Protein AF-A0A654LY75-F1 (afdb_monomer)

Radius of gyration: 13.16 Å; Cα contacts (8 Å, |Δi|>4): 45; chains: 1; bounding box: 31×29×32 Å

Organism: NCBI:txid1353260

Sequence (88 aa):
MKSPVTRQKYQKRLEKFFDYLEIDGKTIEEKSIAFVNYTKEYDVRWTFNVILKFMQSLLERFNRKEITGSTIRNYLKSIKVILLKKTA

Nearest PDB structures (foldseek):
  7te2-assembly1_A  TM=4.755E-01  e=6.206E+00  Rhodobacter capsulatus Y262

Foldseek 3Di:
DPDPVLVVLLLVLLVVLLVLVVADDPGSVNSLVSLLVCPVVDDPVVVVVSVVVVLVVVVVCVVVVVDDPVSSVSSVVSVVVSVVVSPD

Mean predicted aligned error: 4.68 Å

Solvent-accessible surface area (backbone atoms only — not comparable to full-atom values): 5094 Å² total; per-residue (Å²): 134,96,48,74,68,60,52,52,59,39,48,58,46,48,46,56,50,38,61,75,66,67,52,66,59,95,47,69,68,48,27,49,50,48,51,55,48,48,53,68,76,37,55,71,64,56,50,49,48,58,52,51,54,54,50,49,56,49,48,55,38,34,76,70,65,77,45,54,74,68,54,55,52,52,42,53,57,42,54,49,53,59,64,61,58,73,78,115

InterPro domains:
  IPR044068 Core-binding (CB) domain [PS51900] (1-87)

pLDDT: mean 88.29, std 12.02, range [36.5, 98.19]

Secondary structure (DSSP, 8-state):
---HHHHHHHHHHHHHHHHHTT---SSHHHHHHHHHHHHHHS-HHHHHHHHHHHHHHHHHHHHTTSS-HHHHHHHHHHHHHHHHGGG-

Structure (mmCIF, N/CA/C/O backbone):
data_AF-A0A654LY75-F1
#
_entry.id   AF-A0A654LY75-F1
#
loop_
_atom_site.group_PDB
_atom_site.id
_atom_site.type_symbol
_atom_site.label_atom_id
_atom_site.label_alt_id
_atom_site.label_comp_id
_atom_site.label_asym_id
_atom_site.label_entity_id
_atom_site.label_seq_id
_atom_site.pdbx_PDB_ins_code
_atom_site.Cartn_x
_atom_site.Cartn_y
_atom_site.Cartn_z
_atom_site.occupancy
_atom_site.B_iso_or_equiv
_atom_site.auth_seq_id
_atom_site.auth_comp_id
_atom_site.auth_asym_id
_atom_site.auth_atom_id
_atom_site.pdbx_PDB_model_num
ATOM 1 N N . MET A 1 1 ? -3.372 18.738 -2.799 1.00 52.16 1 MET A N 1
ATOM 2 C CA . MET A 1 1 ? -2.920 18.065 -4.045 1.00 52.16 1 MET A CA 1
ATOM 3 C C . MET A 1 1 ? -3.573 18.779 -5.221 1.00 52.16 1 MET A C 1
ATOM 5 O O . MET A 1 1 ? -4.787 18.880 -5.206 1.00 52.16 1 MET A O 1
ATOM 9 N N . LYS A 1 2 ? -2.807 19.334 -6.173 1.00 56.78 2 LYS A N 1
ATOM 10 C CA . LYS A 1 2 ? -3.295 20.379 -7.103 1.00 56.78 2 LYS A CA 1
ATOM 11 C C . LYS A 1 2 ? -3.795 19.907 -8.492 1.00 56.78 2 LYS A C 1
ATOM 13 O O . LYS A 1 2 ? -4.152 20.753 -9.293 1.00 56.78 2 LYS A O 1
ATOM 18 N N . SER A 1 3 ? -3.861 18.605 -8.806 1.00 73.19 3 SER A N 1
ATOM 19 C CA . SER A 1 3 ? -4.434 18.130 -10.088 1.00 73.19 3 SER A CA 1
ATOM 20 C C . SER A 1 3 ? -5.259 16.841 -9.919 1.00 73.19 3 SER A C 1
ATOM 22 O O . SER A 1 3 ? -4.790 15.929 -9.223 1.00 73.19 3 SER A O 1
ATOM 24 N N . PRO A 1 4 ? -6.440 16.723 -10.565 1.00 71.06 4 PRO A N 1
ATOM 25 C CA . PRO A 1 4 ? -7.276 15.515 -10.562 1.00 71.06 4 PRO A CA 1
ATOM 26 C C . PRO A 1 4 ? -6.516 14.245 -10.965 1.00 71.06 4 PRO A C 1
ATOM 28 O O . PRO A 1 4 ? -6.682 13.190 -10.353 1.00 71.06 4 PRO A O 1
ATOM 31 N N . VAL A 1 5 ? -5.594 14.362 -11.923 1.00 71.81 5 VAL A N 1
ATOM 32 C CA . VAL A 1 5 ? -4.772 13.247 -12.420 1.00 71.81 5 VAL A CA 1
ATOM 33 C C . VAL A 1 5 ? -3.842 12.709 -11.329 1.00 71.81 5 VAL A C 1
ATOM 35 O O . VAL A 1 5 ? -3.637 11.500 -11.200 1.00 71.81 5 VAL A O 1
ATOM 38 N N . THR A 1 6 ? -3.295 13.593 -10.493 1.00 73.56 6 THR A N 1
ATOM 39 C CA . THR A 1 6 ? -2.437 13.205 -9.364 1.00 73.56 6 THR A CA 1
ATOM 40 C C . THR A 1 6 ? -3.235 12.480 -8.283 1.00 73.56 6 THR A C 1
ATOM 42 O O . THR A 1 6 ? -2.726 11.518 -7.705 1.00 73.56 6 THR A O 1
ATOM 45 N N . ARG A 1 7 ? -4.489 12.892 -8.046 1.00 77.06 7 ARG A N 1
ATOM 46 C CA . ARG A 1 7 ? -5.405 12.228 -7.105 1.00 77.06 7 ARG A CA 1
ATOM 47 C C . ARG A 1 7 ? -5.782 10.824 -7.585 1.00 77.06 7 ARG A C 1
ATOM 49 O O . ARG A 1 7 ? -5.640 9.882 -6.816 1.00 77.06 7 ARG A O 1
ATOM 56 N N . GLN A 1 8 ? -6.138 10.662 -8.858 1.00 83.12 8 GLN A N 1
ATOM 57 C CA . GLN A 1 8 ? -6.456 9.344 -9.427 1.00 83.12 8 GLN A CA 1
ATOM 5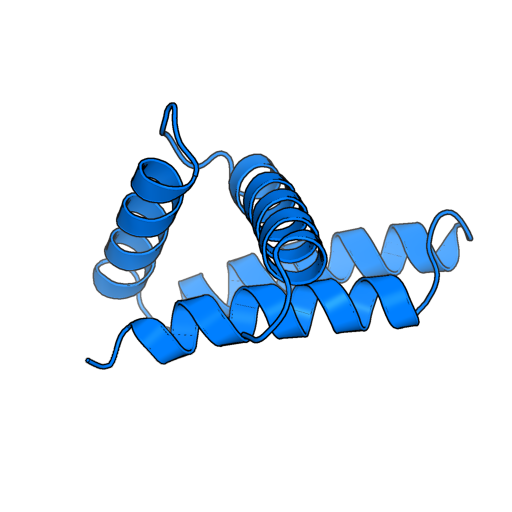8 C C . GLN A 1 8 ? -5.255 8.388 -9.386 1.00 83.12 8 GLN A C 1
ATOM 60 O O . GLN A 1 8 ? -5.378 7.235 -8.982 1.00 83.12 8 GLN A O 1
ATOM 65 N N . LYS A 1 9 ? -4.056 8.865 -9.754 1.00 85.50 9 LYS A N 1
ATOM 66 C CA . LYS A 1 9 ? -2.823 8.059 -9.669 1.00 85.50 9 LYS A CA 1
ATOM 67 C C . LYS A 1 9 ? -2.505 7.635 -8.235 1.00 85.50 9 LYS A C 1
ATOM 69 O O . LYS A 1 9 ? -1.915 6.580 -8.030 1.00 85.50 9 LYS A O 1
ATOM 74 N N . TYR A 1 10 ? -2.831 8.478 -7.260 1.00 85.81 10 TYR A N 1
ATOM 75 C CA . TYR A 1 10 ? -2.672 8.171 -5.845 1.00 85.81 10 TYR A CA 1
ATOM 76 C C . TYR A 1 10 ? -3.672 7.102 -5.390 1.00 85.81 10 TYR A C 1
ATOM 78 O O . TYR A 1 10 ? -3.246 6.109 -4.807 1.00 85.81 10 TYR A O 1
ATOM 86 N N . GLN A 1 11 ? -4.953 7.257 -5.741 1.00 88.56 11 GLN A N 1
ATOM 87 C CA . GLN A 1 11 ? -6.005 6.283 -5.436 1.00 88.56 11 GLN A CA 1
ATOM 88 C C . GLN A 1 11 ? -5.668 4.897 -5.998 1.00 88.56 11 GLN A C 1
ATOM 90 O O . GLN A 1 11 ? -5.544 3.956 -5.228 1.00 88.56 11 GLN A O 1
ATOM 95 N N . LYS A 1 12 ? -5.324 4.789 -7.287 1.00 91.88 12 LYS A N 1
ATOM 96 C CA . LYS A 1 12 ? -4.943 3.499 -7.900 1.00 91.88 12 LYS A CA 1
ATOM 97 C C . LYS A 1 12 ? -3.766 2.798 -7.215 1.00 91.88 12 LYS A C 1
ATOM 99 O O . LYS A 1 12 ? -3.654 1.576 -7.247 1.00 91.88 12 LYS A O 1
ATOM 104 N N . ARG A 1 13 ? -2.826 3.562 -6.648 1.00 93.44 13 ARG A N 1
ATOM 105 C CA . ARG A 1 13 ? -1.685 2.987 -5.918 1.00 93.44 13 ARG A CA 1
ATOM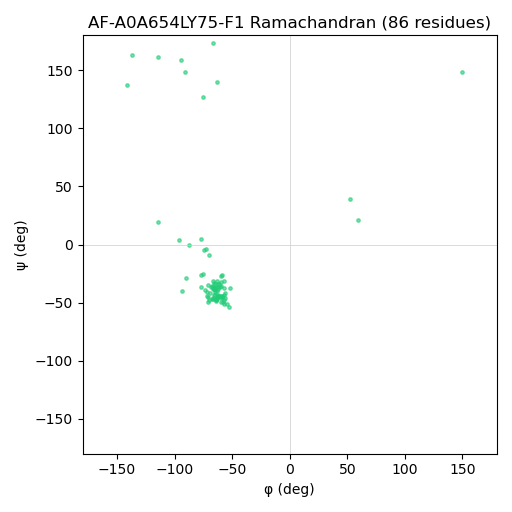 106 C C . ARG A 1 13 ? -2.081 2.500 -4.532 1.00 93.44 13 ARG A C 1
ATOM 108 O O . ARG A 1 13 ? -1.543 1.494 -4.087 1.00 93.44 13 ARG A O 1
ATOM 115 N N . LEU A 1 14 ? -2.981 3.215 -3.866 1.00 92.62 14 LEU A N 1
ATOM 116 C CA . LEU A 1 14 ? -3.542 2.779 -2.595 1.00 92.62 14 LEU A CA 1
ATOM 117 C C . LEU A 1 14 ? -4.449 1.560 -2.769 1.00 92.62 14 LEU A C 1
ATOM 119 O O . LEU A 1 14 ? -4.307 0.629 -1.996 1.00 92.62 14 LEU A O 1
ATOM 123 N N . GLU A 1 15 ? -5.286 1.517 -3.807 1.00 92.94 15 GLU A N 1
ATOM 124 C CA . GLU A 1 15 ? -6.095 0.335 -4.147 1.00 92.94 15 GLU A CA 1
ATOM 125 C C . GLU A 1 15 ? -5.218 -0.908 -4.255 1.00 92.94 15 GLU A C 1
ATOM 127 O O . GLU A 1 15 ? -5.406 -1.849 -3.500 1.00 92.94 15 GLU A O 1
ATOM 132 N N . LYS A 1 16 ? -4.157 -0.860 -5.070 1.00 94.38 16 LYS A N 1
ATOM 133 C CA . LYS A 1 16 ? -3.217 -1.984 -5.200 1.00 94.38 16 LYS A CA 1
ATOM 134 C C . LYS A 1 16 ? -2.525 -2.375 -3.896 1.00 94.38 16 LYS A C 1
ATOM 136 O O . LYS A 1 16 ? -2.161 -3.533 -3.729 1.00 94.38 16 LYS A O 1
ATOM 141 N N . PHE A 1 17 ? -2.280 -1.412 -3.014 1.00 95.44 17 PHE A N 1
ATOM 142 C CA . PHE A 1 17 ? -1.720 -1.696 -1.698 1.00 95.44 17 PHE A CA 1
ATOM 143 C C . PHE A 1 17 ? -2.748 -2.399 -0.806 1.00 95.44 17 PHE A C 1
ATOM 145 O O . PHE A 1 17 ? -2.417 -3.401 -0.187 1.00 95.44 17 PHE A O 1
ATOM 152 N N . PHE A 1 18 ? -3.991 -1.922 -0.775 1.00 94.81 18 PHE A N 1
ATOM 153 C CA . PHE A 1 18 ? -5.062 -2.545 -0.000 1.00 94.81 18 PHE A CA 1
ATOM 154 C C . PHE A 1 18 ? -5.453 -3.919 -0.536 1.00 94.81 18 PHE A C 1
ATOM 156 O O . PHE A 1 18 ? -5.705 -4.812 0.261 1.00 94.81 18 PHE A O 1
ATOM 163 N N . ASP A 1 19 ? -5.430 -4.109 -1.854 1.00 93.62 19 ASP A N 1
ATOM 164 C CA . ASP A 1 19 ? -5.661 -5.407 -2.487 1.00 93.62 19 ASP A CA 1
ATOM 165 C C . ASP A 1 19 ? -4.560 -6.407 -2.113 1.00 93.62 19 ASP A C 1
ATOM 167 O O . ASP A 1 19 ? -4.855 -7.558 -1.825 1.00 93.62 19 ASP A O 1
ATOM 171 N N . TYR A 1 20 ? -3.296 -5.968 -2.045 1.00 94.88 20 TYR A N 1
ATOM 172 C CA . TYR A 1 20 ? -2.195 -6.812 -1.561 1.00 94.88 20 TYR A CA 1
ATOM 173 C C . TYR A 1 20 ? -2.363 -7.225 -0.092 1.00 94.88 20 TYR A C 1
ATOM 175 O O . TYR A 1 20 ? -1.899 -8.287 0.308 1.00 94.88 20 TYR A O 1
ATOM 183 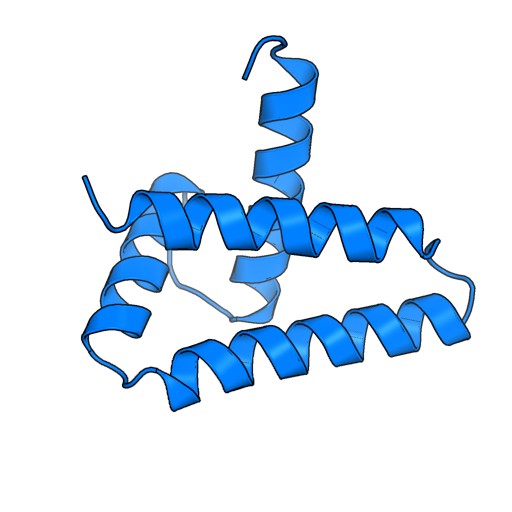N N . LEU A 1 21 ? -2.988 -6.367 0.713 1.00 93.25 21 LEU A N 1
ATOM 184 C CA . LEU A 1 21 ? -3.281 -6.635 2.118 1.00 93.25 21 LEU A CA 1
ATOM 185 C C . LEU A 1 21 ? -4.615 -7.352 2.334 1.00 93.25 21 LEU A C 1
ATOM 187 O O . LEU A 1 21 ? -4.959 -7.594 3.486 1.00 93.25 21 LEU A O 1
ATOM 191 N N . GLU A 1 22 ? -5.351 -7.643 1.257 1.00 93.94 22 GLU A N 1
ATOM 192 C CA . GLU A 1 22 ? -6.675 -8.269 1.301 1.00 93.94 22 GLU A CA 1
ATOM 193 C C . GLU A 1 22 ? -7.641 -7.527 2.240 1.00 93.94 22 GLU A C 1
ATOM 195 O O . GLU A 1 22 ? -8.422 -8.126 2.970 1.00 93.94 22 GLU A O 1
ATOM 200 N N . ILE A 1 23 ? -7.574 -6.191 2.242 1.00 92.31 23 ILE A N 1
ATOM 201 C CA . ILE A 1 23 ? -8.432 -5.372 3.102 1.00 92.31 23 ILE A CA 1
ATOM 202 C C . ILE A 1 23 ? -9.851 -5.336 2.548 1.00 92.31 23 ILE A C 1
ATOM 204 O O . ILE A 1 23 ? -10.079 -4.929 1.402 1.00 92.31 23 ILE A O 1
ATOM 208 N N . ASP A 1 24 ? -10.801 -5.672 3.415 1.00 87.25 24 ASP A N 1
ATOM 209 C CA . ASP A 1 24 ? -12.225 -5.615 3.122 1.00 87.25 24 ASP A CA 1
ATOM 210 C C . ASP A 1 24 ? -12.708 -4.188 2.826 1.00 87.25 24 ASP A C 1
ATOM 212 O O . ASP A 1 24 ? -12.326 -3.205 3.468 1.00 87.25 24 ASP A O 1
ATOM 216 N N . GLY A 1 25 ? -13.590 -4.078 1.833 1.00 88.94 25 GLY A N 1
ATOM 217 C CA . GLY A 1 25 ? -14.232 -2.826 1.437 1.00 88.94 25 GLY A CA 1
ATOM 218 C C . GLY A 1 25 ? -14.564 -2.793 -0.052 1.00 88.94 25 GLY A C 1
ATOM 219 O O . GLY A 1 25 ? -13.858 -3.369 -0.880 1.00 88.94 25 GLY A O 1
ATOM 220 N N . LYS A 1 26 ? -15.648 -2.105 -0.412 1.00 89.06 26 LYS A N 1
ATOM 221 C CA . LYS A 1 26 ? -16.096 -1.912 -1.800 1.00 89.06 26 LYS A CA 1
ATOM 222 C C . LYS A 1 26 ? -15.493 -0.656 -2.419 1.00 89.06 26 LYS A C 1
ATOM 224 O O . LYS A 1 26 ? -15.294 -0.604 -3.629 1.00 89.06 26 LYS A O 1
ATOM 229 N N . THR A 1 27 ? -15.198 0.351 -1.598 1.00 90.56 27 THR A N 1
ATOM 230 C CA . THR A 1 27 ? -14.596 1.620 -2.031 1.00 90.56 27 THR A CA 1
ATOM 231 C C . THR A 1 27 ? -13.199 1.816 -1.455 1.00 90.56 27 THR A C 1
ATOM 233 O O . THR A 1 27 ? -12.810 1.196 -0.462 1.00 90.56 27 THR A O 1
ATOM 236 N N . ILE A 1 28 ? -12.421 2.712 -2.067 1.00 88.25 28 ILE A N 1
ATOM 237 C CA . ILE A 1 28 ? -11.100 3.057 -1.544 1.00 88.25 28 ILE A CA 1
ATOM 238 C C . ILE A 1 28 ? -11.199 3.758 -0.185 1.00 88.25 28 ILE A C 1
ATOM 240 O O . ILE A 1 28 ? -10.329 3.561 0.661 1.00 88.25 28 ILE A O 1
ATOM 244 N N . GLU A 1 29 ? -12.249 4.548 0.046 1.00 88.75 29 GLU A N 1
ATOM 245 C CA . GLU A 1 29 ? -12.533 5.180 1.331 1.00 88.75 29 GLU A CA 1
ATOM 246 C C . GLU A 1 29 ? -12.796 4.135 2.426 1.00 88.75 29 GLU A C 1
ATOM 248 O O . GLU A 1 29 ? -12.172 4.208 3.483 1.00 88.75 29 GLU A O 1
ATOM 253 N N . GLU A 1 30 ? -13.632 3.127 2.162 1.00 92.19 30 GLU A N 1
ATOM 254 C CA . GLU A 1 30 ? -13.892 2.024 3.103 1.00 92.19 30 GLU A CA 1
ATOM 255 C C . GLU A 1 30 ? -12.611 1.251 3.436 1.00 92.19 30 GLU A C 1
ATOM 257 O O . GLU A 1 30 ? -12.269 1.109 4.611 1.00 92.19 30 GLU A O 1
ATOM 262 N N . LYS A 1 31 ? -11.841 0.846 2.415 1.00 93.31 31 LYS A N 1
ATOM 263 C CA . LYS A 1 31 ? -10.552 0.158 2.611 1.00 93.31 31 LYS A CA 1
ATOM 264 C C . LYS A 1 31 ? -9.547 1.023 3.381 1.00 93.31 31 LYS A C 1
ATOM 266 O O . LYS A 1 31 ? -8.790 0.528 4.213 1.00 93.31 31 LYS A O 1
ATOM 271 N N . SER A 1 32 ? -9.553 2.336 3.144 1.00 90.06 32 SER A N 1
ATOM 272 C CA . SER A 1 32 ? -8.705 3.289 3.869 1.00 90.06 32 SER A CA 1
ATOM 273 C C . SER A 1 32 ? -9.067 3.366 5.352 1.00 90.06 32 SER A C 1
ATOM 275 O O . SER A 1 32 ? -8.171 3.386 6.196 1.00 90.06 32 SER A O 1
ATOM 277 N N . ILE A 1 33 ? -10.364 3.405 5.672 1.00 90.50 33 ILE A N 1
ATOM 278 C CA . ILE A 1 33 ? -10.864 3.409 7.051 1.00 90.50 33 ILE A CA 1
ATOM 279 C C . ILE A 1 33 ? -10.498 2.092 7.741 1.00 90.50 33 ILE A C 1
ATOM 281 O O . ILE A 1 33 ? -9.939 2.125 8.837 1.00 90.50 33 ILE A O 1
ATOM 285 N N . ALA A 1 34 ? -10.728 0.953 7.083 1.00 92.38 34 ALA A N 1
ATOM 286 C CA . ALA A 1 34 ? -10.364 -0.364 7.599 1.00 92.38 34 ALA A CA 1
ATOM 287 C C . ALA A 1 34 ? -8.859 -0.461 7.901 1.00 92.38 34 ALA A C 1
ATOM 289 O O . ALA A 1 34 ? -8.474 -0.803 9.017 1.00 92.38 34 ALA A O 1
ATOM 290 N N . PHE A 1 35 ? -7.997 -0.033 6.971 1.00 91.75 35 PHE A N 1
ATOM 291 C CA . PHE A 1 35 ? -6.551 0.022 7.200 1.00 91.75 35 PHE A CA 1
ATOM 292 C C . PHE A 1 35 ? -6.175 0.914 8.393 1.00 91.75 35 PHE A C 1
ATOM 294 O O . PHE A 1 35 ? -5.350 0.548 9.232 1.00 91.75 35 PHE A O 1
ATOM 301 N N . VAL A 1 36 ? -6.774 2.102 8.505 1.00 89.31 36 VAL A N 1
ATOM 302 C CA . VAL A 1 36 ? -6.528 3.006 9.638 1.00 89.31 36 VAL A CA 1
ATOM 303 C C . VAL A 1 36 ? -6.954 2.369 10.962 1.00 89.31 36 VAL A C 1
ATOM 305 O O . VAL A 1 36 ? -6.243 2.540 11.952 1.00 89.31 36 VAL A O 1
ATOM 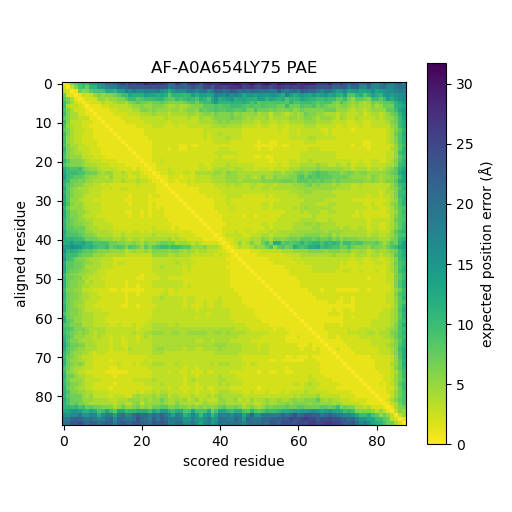308 N N . ASN A 1 37 ? -8.058 1.625 10.984 1.00 90.12 37 ASN A N 1
ATOM 309 C CA . ASN A 1 37 ? -8.520 0.905 12.167 1.00 90.12 37 ASN A CA 1
ATOM 310 C C . ASN A 1 37 ? -7.570 -0.238 12.531 1.00 90.12 37 ASN A C 1
ATOM 312 O O . ASN A 1 37 ? -7.111 -0.277 13.668 1.00 90.12 37 ASN A O 1
ATOM 316 N N . TYR A 1 38 ? -7.144 -1.057 11.567 1.00 90.25 38 TYR A N 1
ATOM 317 C CA . TYR A 1 38 ? -6.135 -2.096 11.798 1.00 90.25 38 TYR A CA 1
ATOM 318 C C . TYR A 1 38 ? -4.834 -1.525 12.342 1.00 90.25 38 TYR A C 1
ATOM 320 O O . TYR A 1 38 ? -4.285 -2.029 13.306 1.00 90.25 38 TYR A O 1
ATOM 328 N N . THR A 1 39 ? -4.351 -0.410 11.802 1.00 88.25 39 THR A N 1
ATOM 329 C CA . THR A 1 39 ? -3.133 0.218 12.333 1.00 88.25 39 THR A CA 1
ATOM 33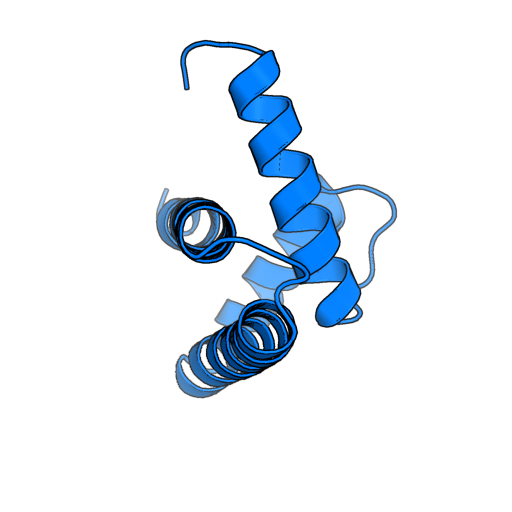0 C C . THR A 1 39 ? -3.324 0.868 13.717 1.00 88.25 39 THR A C 1
ATOM 332 O O . THR A 1 39 ? -2.359 1.401 14.261 1.00 88.25 39 THR A O 1
ATOM 335 N N . LYS A 1 40 ? -4.554 0.992 14.242 1.00 87.06 40 LYS A N 1
ATOM 336 C CA . LYS A 1 40 ? -4.836 1.418 15.632 1.00 87.06 40 LYS A CA 1
ATOM 337 C C . LYS A 1 40 ? -4.991 0.210 16.557 1.00 87.06 40 LYS A C 1
ATOM 339 O O . LYS A 1 40 ? -4.546 0.271 17.694 1.00 87.06 40 LYS A O 1
ATOM 344 N N . GLU A 1 41 ? -5.652 -0.832 16.067 1.00 90.06 41 GLU A N 1
ATOM 345 C CA . GLU A 1 41 ? -5.905 -2.083 16.780 1.00 90.06 41 GLU A CA 1
ATOM 346 C C . GLU A 1 41 ? -4.626 -2.911 16.934 1.00 90.06 41 GLU A C 1
ATOM 348 O O . GLU A 1 41 ? -4.306 -3.389 18.020 1.00 90.06 41 GLU A O 1
ATOM 353 N N . TYR A 1 42 ? -3.853 -3.014 15.856 1.00 83.62 42 TYR A N 1
ATOM 354 C CA . TYR A 1 42 ? -2.537 -3.626 15.840 1.00 83.62 42 TYR A CA 1
ATOM 355 C C . TYR A 1 42 ? -1.452 -2.585 16.107 1.00 83.62 42 TYR A C 1
ATOM 357 O O . TYR A 1 42 ? -1.549 -1.416 15.725 1.00 83.62 42 TYR A O 1
ATOM 365 N N . ASP A 1 43 ? -0.374 -3.029 16.747 1.00 83.12 43 ASP A N 1
ATOM 366 C CA . ASP A 1 43 ? 0.744 -2.161 17.080 1.00 83.12 43 ASP A CA 1
ATOM 367 C C . ASP A 1 43 ? 1.503 -1.638 15.837 1.00 83.12 43 ASP A C 1
ATOM 369 O O . ASP A 1 43 ? 1.293 -2.021 14.677 1.00 83.12 43 ASP A O 1
ATOM 373 N N . VAL A 1 44 ? 2.454 -0.737 16.087 1.00 87.38 44 VAL A N 1
ATOM 374 C CA . VAL A 1 44 ? 3.304 -0.155 15.040 1.00 87.38 44 VAL A CA 1
ATOM 375 C C . VAL A 1 44 ? 4.114 -1.209 14.269 1.00 87.38 44 VAL A C 1
ATOM 377 O O . VAL A 1 44 ? 4.441 -0.989 13.100 1.00 87.38 44 VAL A O 1
ATOM 380 N N . ARG A 1 45 ? 4.414 -2.368 14.876 1.00 91.25 45 ARG A N 1
ATOM 381 C CA . ARG A 1 45 ? 5.194 -3.439 14.242 1.00 91.25 45 ARG A CA 1
ATOM 382 C C . ARG A 1 45 ? 4.374 -4.127 13.164 1.00 91.25 45 ARG A C 1
ATOM 384 O O . ARG A 1 45 ? 4.910 -4.377 12.087 1.00 91.25 45 ARG A O 1
ATOM 391 N N . TRP A 1 46 ? 3.082 -4.368 13.399 1.00 92.75 46 TRP A N 1
ATOM 392 C CA . TRP A 1 46 ? 2.190 -4.885 12.357 1.00 92.75 46 TRP A CA 1
ATOM 393 C C . TRP A 1 46 ? 2.155 -3.946 11.150 1.00 92.75 46 TRP A C 1
ATOM 395 O O . TRP A 1 46 ? 2.416 -4.374 10.026 1.00 92.75 46 TRP A O 1
ATOM 405 N N . THR A 1 47 ? 1.950 -2.647 11.399 1.00 92.06 47 THR A N 1
ATOM 406 C CA . THR A 1 47 ? 1.907 -1.616 10.348 1.00 92.06 47 THR A CA 1
ATOM 407 C C . THR A 1 47 ? 3.209 -1.575 9.541 1.00 92.06 47 THR A C 1
ATOM 409 O O . THR A 1 47 ? 3.191 -1.524 8.311 1.00 92.06 47 THR A O 1
ATOM 412 N N . PHE A 1 48 ? 4.356 -1.623 10.221 1.00 92.81 48 PHE A N 1
ATOM 413 C CA . PHE A 1 48 ? 5.659 -1.675 9.564 1.00 92.81 48 PHE A CA 1
ATOM 414 C C . PHE A 1 48 ? 5.824 -2.947 8.723 1.00 92.81 48 PHE A C 1
ATOM 416 O O . PHE A 1 48 ? 6.239 -2.863 7.567 1.00 92.81 48 PHE A O 1
ATOM 423 N N . ASN A 1 49 ? 5.452 -4.108 9.266 1.00 95.19 49 ASN A N 1
ATOM 424 C CA . ASN A 1 49 ? 5.597 -5.397 8.595 1.00 95.19 49 ASN A CA 1
ATOM 425 C C . ASN A 1 49 ? 4.772 -5.486 7.310 1.00 95.19 49 ASN A C 1
ATOM 427 O O . ASN A 1 49 ? 5.284 -5.954 6.294 1.00 95.19 49 ASN A O 1
ATOM 431 N N . VAL A 1 50 ? 3.520 -5.020 7.319 1.00 95.00 50 VAL A N 1
ATOM 432 C CA . VAL A 1 50 ? 2.670 -5.056 6.117 1.00 95.00 50 VAL A CA 1
ATOM 433 C C . VAL A 1 50 ? 3.206 -4.145 5.011 1.00 95.00 50 VAL A C 1
ATOM 435 O O . VAL A 1 50 ? 3.222 -4.526 3.840 1.00 95.00 50 VAL A O 1
ATOM 438 N N . ILE A 1 51 ? 3.742 -2.975 5.377 1.00 94.94 51 ILE A N 1
ATOM 439 C CA . ILE A 1 51 ? 4.402 -2.073 4.428 1.00 94.94 51 ILE A CA 1
ATOM 440 C C . ILE A 1 51 ? 5.684 -2.718 3.903 1.00 94.94 51 ILE A C 1
ATOM 442 O O . ILE A 1 51 ? 5.899 -2.727 2.696 1.00 94.94 51 ILE A O 1
ATOM 446 N N . LEU A 1 52 ? 6.523 -3.287 4.773 1.00 95.81 52 LEU A N 1
ATOM 447 C CA . LEU A 1 52 ? 7.781 -3.918 4.374 1.00 95.81 52 LEU A CA 1
ATOM 448 C C . LEU A 1 52 ? 7.551 -5.070 3.388 1.00 95.81 52 LEU A C 1
ATOM 450 O O . LEU A 1 52 ? 8.212 -5.108 2.352 1.00 95.81 52 LEU A O 1
ATOM 454 N N . LYS A 1 53 ? 6.580 -5.951 3.659 1.00 96.69 53 LYS A N 1
ATOM 455 C CA . LYS A 1 53 ? 6.204 -7.054 2.760 1.00 96.69 53 LYS A CA 1
ATOM 456 C C . LYS A 1 53 ? 5.742 -6.547 1.392 1.00 96.69 53 LYS A C 1
ATOM 458 O O . LYS A 1 53 ? 6.204 -7.029 0.359 1.00 96.69 53 LYS A O 1
ATOM 463 N N . PHE A 1 54 ? 4.912 -5.503 1.367 1.00 97.12 54 PHE A N 1
ATOM 464 C CA . PHE A 1 54 ? 4.512 -4.870 0.110 1.00 97.12 54 PHE A CA 1
ATOM 465 C C . PHE A 1 54 ? 5.702 -4.249 -0.638 1.00 97.12 54 PHE A C 1
ATOM 467 O O . PHE A 1 54 ? 5.814 -4.352 -1.857 1.00 97.12 54 PHE A O 1
ATOM 474 N N . MET A 1 55 ? 6.633 -3.619 0.078 1.00 96.50 55 MET A N 1
ATOM 475 C CA . MET A 1 55 ? 7.831 -3.046 -0.534 1.00 96.50 55 MET A CA 1
ATOM 476 C C . MET A 1 55 ? 8.768 -4.117 -1.099 1.00 96.50 55 MET A C 1
ATOM 478 O O . MET A 1 55 ? 9.353 -3.897 -2.159 1.00 96.50 55 MET A O 1
ATOM 482 N N . GLN A 1 56 ? 8.882 -5.267 -0.435 1.00 97.06 56 GLN A N 1
ATOM 483 C CA . GLN A 1 56 ? 9.628 -6.423 -0.933 1.00 97.06 56 GLN A CA 1
ATOM 484 C C . GLN A 1 56 ? 9.012 -6.961 -2.227 1.00 97.06 56 GLN A C 1
ATOM 486 O O . GLN A 1 56 ? 9.737 -7.127 -3.205 1.00 97.06 56 GLN A O 1
ATOM 491 N N . SER A 1 57 ? 7.684 -7.112 -2.299 1.00 97.44 57 SER A N 1
ATOM 492 C CA . SER A 1 57 ? 7.031 -7.566 -3.537 1.00 97.44 57 SER A CA 1
ATOM 493 C C . SER A 1 57 ? 7.245 -6.584 -4.698 1.00 97.44 57 SER A C 1
ATOM 495 O O . SER A 1 57 ? 7.484 -6.991 -5.835 1.00 97.44 57 SER A O 1
ATOM 497 N N . LEU A 1 58 ? 7.255 -5.273 -4.434 1.00 97.00 58 LEU A N 1
ATOM 498 C CA . LEU A 1 58 ? 7.627 -4.275 -5.440 1.00 97.00 58 LEU A CA 1
ATOM 499 C C . LEU A 1 58 ? 9.106 -4.372 -5.842 1.00 97.00 58 LEU A C 1
ATOM 501 O O . LEU A 1 58 ? 9.426 -4.191 -7.018 1.00 97.00 58 LEU A O 1
ATOM 505 N N . LEU A 1 59 ? 10.006 -4.651 -4.898 1.00 97.50 59 LEU A N 1
ATOM 506 C CA . LEU A 1 59 ? 11.433 -4.812 -5.176 1.00 97.50 59 LEU A CA 1
ATOM 507 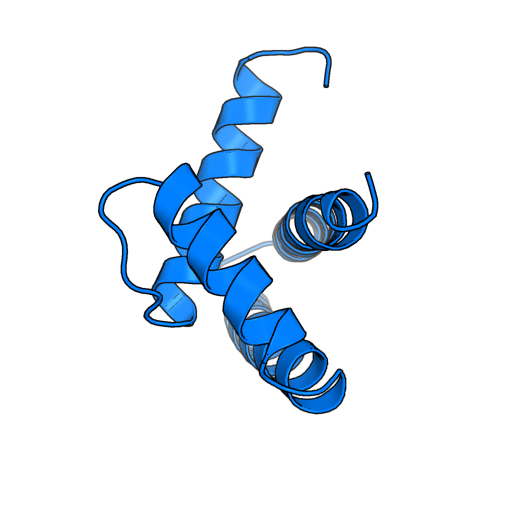C C . LEU A 1 59 ? 11.698 -6.034 -6.065 1.00 97.50 59 LEU A C 1
ATOM 509 O O . LEU A 1 59 ? 12.464 -5.935 -7.019 1.00 97.50 59 LEU A O 1
ATOM 513 N N . GLU A 1 60 ? 11.016 -7.152 -5.824 1.00 97.94 60 GLU A N 1
ATOM 514 C CA . GLU A 1 60 ? 11.085 -8.332 -6.690 1.00 97.94 60 GLU A CA 1
ATOM 515 C C . GLU A 1 60 ? 10.656 -8.008 -8.126 1.00 97.94 60 GLU A C 1
ATOM 517 O O . GLU A 1 60 ? 11.343 -8.362 -9.084 1.00 97.94 60 GLU A O 1
ATOM 522 N N . ARG A 1 61 ? 9.557 -7.263 -8.288 1.00 97.50 61 ARG A N 1
ATOM 523 C CA . ARG A 1 61 ? 9.079 -6.806 -9.604 1.00 97.50 61 ARG A CA 1
ATOM 524 C C . ARG A 1 61 ? 10.062 -5.864 -10.291 1.00 97.50 61 ARG A C 1
ATOM 526 O O . ARG A 1 61 ? 10.223 -5.914 -11.509 1.00 97.50 61 ARG A O 1
ATOM 533 N N . PHE A 1 62 ? 10.729 -5.006 -9.524 1.00 97.69 62 PHE A N 1
ATOM 534 C CA . PHE A 1 62 ? 11.791 -4.144 -10.038 1.00 97.69 62 PHE A CA 1
ATOM 535 C C . PHE A 1 62 ? 13.001 -4.956 -10.507 1.00 97.69 62 PHE A C 1
ATOM 537 O O . PHE A 1 62 ? 13.499 -4.714 -11.604 1.00 97.69 62 PHE A O 1
ATOM 544 N N . ASN A 1 63 ? 13.422 -5.963 -9.738 1.00 97.88 63 ASN A N 1
ATOM 545 C CA . ASN A 1 63 ? 14.519 -6.856 -10.118 1.00 97.88 63 ASN A CA 1
ATOM 546 C C . ASN A 1 63 ? 14.196 -7.645 -11.398 1.00 97.88 63 ASN A C 1
ATOM 548 O O . ASN A 1 63 ? 15.072 -7.846 -12.236 1.00 97.88 63 ASN A O 1
ATOM 552 N N . ARG A 1 64 ? 12.922 -8.006 -11.604 1.00 98.19 64 ARG A N 1
ATOM 553 C CA . ARG A 1 64 ? 12.415 -8.590 -12.860 1.00 98.19 64 ARG A CA 1
ATOM 554 C C . ARG A 1 64 ? 12.200 -7.573 -13.992 1.00 98.19 64 ARG A C 1
ATOM 556 O O . ARG A 1 64 ? 11.716 -7.943 -15.055 1.00 98.19 64 ARG A O 1
ATOM 563 N N . LYS A 1 65 ? 12.567 -6.302 -13.793 1.00 97.19 65 LYS A N 1
ATOM 564 C CA . LYS A 1 65 ? 12.414 -5.188 -14.750 1.00 97.19 65 LYS A CA 1
ATOM 565 C C . LYS A 1 65 ? 10.963 -4.906 -15.176 1.00 97.19 65 LYS A C 1
ATOM 567 O O . LYS A 1 65 ? 10.737 -4.254 -16.190 1.00 97.19 65 LYS A O 1
ATOM 572 N N . GLU A 1 66 ? 9.975 -5.331 -14.388 1.00 97.50 66 GLU A N 1
ATOM 573 C CA . GLU A 1 66 ? 8.550 -5.071 -14.653 1.00 97.50 66 GLU A CA 1
ATOM 574 C C . GLU A 1 6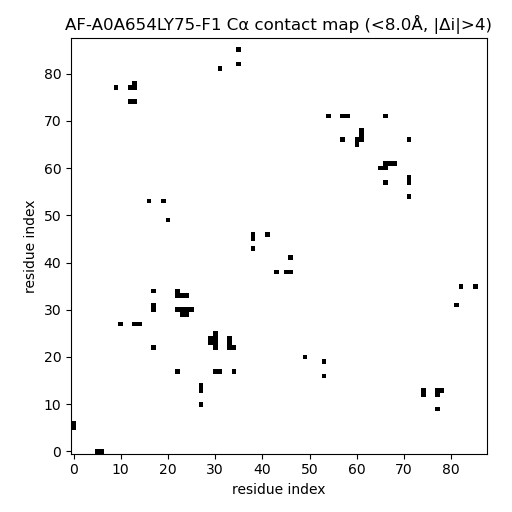6 ? 8.136 -3.640 -14.292 1.00 97.50 66 GLU A C 1
ATOM 576 O O . GLU A 1 66 ? 7.150 -3.107 -14.801 1.00 97.50 66 GLU A O 1
ATOM 581 N N . ILE A 1 67 ? 8.855 -3.031 -13.347 1.00 96.81 67 ILE A N 1
ATOM 582 C CA . ILE A 1 67 ? 8.614 -1.671 -12.875 1.00 96.81 67 ILE A CA 1
ATOM 583 C C . ILE A 1 67 ? 9.930 -0.917 -12.722 1.00 96.81 67 ILE A C 1
ATOM 585 O O . ILE A 1 67 ? 11.005 -1.497 -12.620 1.00 96.81 67 ILE A O 1
ATOM 589 N N . THR A 1 68 ? 9.835 0.405 -12.639 1.00 97.19 68 THR A N 1
ATOM 590 C CA . THR A 1 68 ? 10.971 1.293 -12.381 1.00 97.19 68 THR A CA 1
ATOM 591 C C . THR A 1 68 ? 11.109 1.625 -10.893 1.00 97.19 68 THR A C 1
ATOM 593 O O . THR A 1 68 ? 10.129 1.629 -10.144 1.00 97.19 68 THR A O 1
ATOM 596 N N . GLY A 1 69 ? 12.301 2.045 -10.459 1.00 95.00 69 GLY A N 1
ATOM 597 C CA . GLY A 1 69 ? 12.508 2.533 -9.088 1.00 95.00 69 GLY A CA 1
ATOM 598 C C . GLY A 1 69 ? 11.647 3.761 -8.738 1.00 95.00 69 GLY A C 1
ATOM 599 O O . GLY A 1 69 ? 11.246 3.951 -7.587 1.00 95.00 69 GLY A O 1
ATOM 600 N N . SER A 1 70 ? 11.268 4.575 -9.732 1.00 94.88 70 SER A N 1
ATOM 601 C CA . SER A 1 70 ? 10.325 5.684 -9.530 1.00 94.88 70 SER A CA 1
ATOM 602 C C . SER A 1 70 ? 8.918 5.194 -9.172 1.00 94.88 70 SER A C 1
ATOM 604 O O .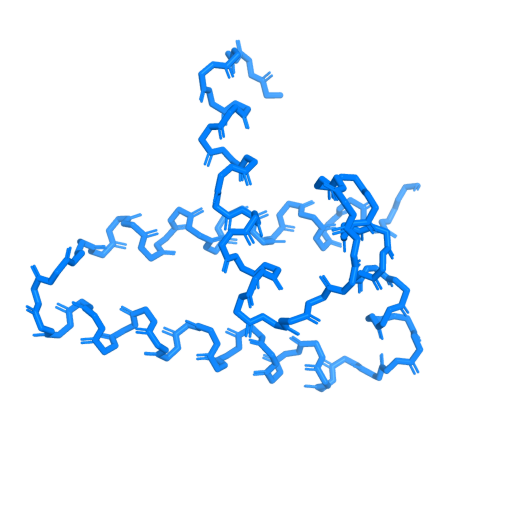 SER A 1 70 ? 8.224 5.845 -8.389 1.00 94.88 70 SER A O 1
ATOM 606 N N . THR A 1 71 ? 8.514 4.022 -9.667 1.00 94.81 71 THR A N 1
ATOM 607 C CA . THR A 1 71 ? 7.243 3.380 -9.311 1.00 94.81 71 THR A CA 1
ATOM 608 C C . THR A 1 71 ? 7.214 3.014 -7.831 1.00 94.81 71 THR A C 1
ATOM 610 O O . THR A 1 71 ? 6.279 3.409 -7.134 1.00 94.81 71 THR A O 1
ATOM 613 N N . ILE A 1 72 ? 8.275 2.375 -7.328 1.00 95.69 72 ILE A N 1
ATOM 614 C CA . ILE A 1 72 ? 8.449 2.044 -5.904 1.00 95.69 72 ILE A CA 1
ATOM 615 C C . ILE A 1 72 ? 8.316 3.303 -5.034 1.00 95.69 72 ILE A C 1
ATOM 617 O O . ILE A 1 72 ? 7.500 3.366 -4.111 1.00 95.69 72 ILE A O 1
ATOM 621 N N . ARG A 1 73 ? 9.058 4.364 -5.382 1.00 94.31 73 ARG A N 1
ATOM 622 C CA . ARG A 1 73 ? 9.015 5.646 -4.660 1.00 94.31 73 ARG A CA 1
ATOM 623 C C . ARG A 1 73 ? 7.613 6.268 -4.653 1.00 94.31 73 ARG A C 1
ATOM 625 O O . ARG A 1 73 ? 7.217 6.887 -3.665 1.00 94.31 73 ARG A O 1
ATOM 632 N N . ASN A 1 74 ? 6.854 6.121 -5.736 1.00 93.94 74 ASN A N 1
ATOM 633 C CA . ASN A 1 74 ? 5.496 6.652 -5.839 1.00 93.94 74 ASN A CA 1
ATOM 634 C C . ASN A 1 74 ? 4.490 5.894 -4.957 1.00 93.94 74 ASN A C 1
ATOM 636 O O . ASN A 1 74 ? 3.587 6.533 -4.406 1.00 93.94 74 ASN A O 1
ATOM 640 N N . TYR A 1 75 ? 4.645 4.578 -4.781 1.00 94.88 75 TYR A N 1
ATOM 641 C CA . TYR A 1 75 ? 3.853 3.812 -3.810 1.00 94.88 75 TYR A CA 1
ATOM 642 C C . TYR A 1 75 ? 4.143 4.258 -2.378 1.00 94.88 75 TYR A C 1
ATOM 644 O O . TYR A 1 75 ? 3.206 4.621 -1.671 1.00 94.88 75 TYR A O 1
ATOM 652 N N . LEU A 1 76 ? 5.420 4.372 -1.991 1.00 92.88 76 LEU A N 1
ATOM 653 C CA . LEU A 1 76 ? 5.808 4.861 -0.659 1.00 92.88 76 LEU A CA 1
ATOM 654 C C . LEU A 1 76 ? 5.237 6.242 -0.347 1.00 92.88 76 LEU A C 1
ATOM 656 O O . LEU A 1 76 ? 4.675 6.457 0.724 1.00 92.88 76 LEU A O 1
ATOM 660 N N . LYS A 1 77 ? 5.330 7.183 -1.295 1.00 90.94 77 LYS A N 1
ATOM 661 C CA . LYS A 1 77 ? 4.695 8.502 -1.150 1.00 90.94 77 LYS A CA 1
ATOM 662 C C . LYS A 1 77 ? 3.191 8.378 -0.927 1.00 90.94 77 LYS A C 1
ATOM 664 O O . LYS A 1 77 ? 2.627 9.169 -0.177 1.00 90.94 77 LYS A O 1
AT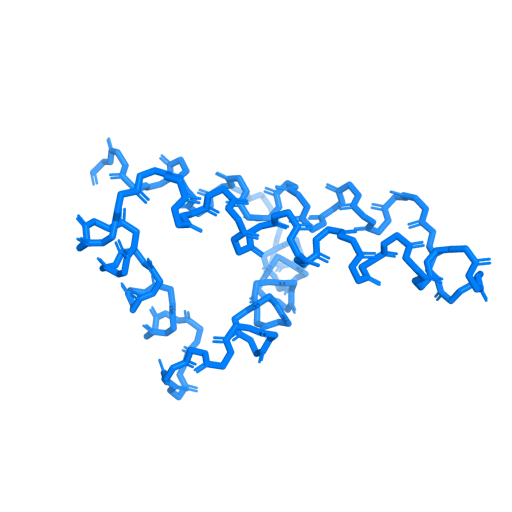OM 669 N N . SER A 1 78 ? 2.553 7.413 -1.590 1.00 90.88 78 SER A N 1
ATOM 670 C CA . SER A 1 78 ? 1.108 7.248 -1.506 1.00 90.88 78 SER A CA 1
ATOM 671 C C . SER A 1 78 ? 0.687 6.728 -0.128 1.00 90.88 78 SER A C 1
ATOM 673 O O . SER A 1 78 ? -0.113 7.364 0.555 1.00 90.88 78 SER A O 1
ATOM 675 N N . ILE A 1 79 ? 1.338 5.662 0.334 1.00 91.25 79 ILE A N 1
ATOM 676 C CA . ILE A 1 79 ? 1.133 5.065 1.661 1.00 91.25 79 ILE A CA 1
ATOM 677 C C . ILE A 1 79 ? 1.466 6.070 2.775 1.00 91.25 79 ILE A C 1
ATOM 679 O O . ILE A 1 79 ? 0.687 6.261 3.703 1.00 91.25 79 ILE A O 1
ATOM 683 N N . LYS A 1 80 ? 2.577 6.810 2.664 1.00 89.94 80 LYS A N 1
ATOM 684 C CA . LYS A 1 80 ? 2.957 7.812 3.673 1.00 89.94 80 LYS A CA 1
ATOM 685 C C . LYS A 1 80 ? 1.864 8.859 3.900 1.00 89.94 80 LYS A C 1
ATOM 687 O O . LYS A 1 80 ? 1.604 9.226 5.038 1.00 89.94 80 LYS A O 1
ATOM 692 N N . VAL A 1 81 ? 1.213 9.344 2.843 1.00 86.06 81 VAL A N 1
ATOM 693 C CA . VAL A 1 81 ? 0.152 10.356 2.981 1.00 86.06 81 VAL A CA 1
ATOM 694 C C . VAL A 1 81 ? -1.054 9.816 3.749 1.00 86.06 81 VAL A C 1
ATOM 696 O O . VAL A 1 81 ? -1.649 10.587 4.497 1.00 86.06 81 VAL A O 1
ATOM 699 N N . ILE A 1 82 ? -1.404 8.530 3.616 1.00 83.81 82 ILE A N 1
ATOM 700 C CA . ILE A 1 82 ? -2.546 7.984 4.360 1.00 83.81 82 ILE A CA 1
ATOM 701 C C . ILE A 1 82 ? -2.217 7.801 5.840 1.00 83.81 82 ILE A C 1
ATOM 703 O O . ILE A 1 82 ? -3.017 8.161 6.697 1.00 83.81 82 ILE A O 1
ATOM 707 N N . LEU A 1 83 ? -0.992 7.363 6.140 1.00 82.44 83 LEU A N 1
ATOM 708 C CA . LEU A 1 83 ? -0.501 7.242 7.512 1.00 82.44 83 LEU A CA 1
ATOM 709 C C . LEU A 1 83 ? -0.371 8.603 8.206 1.00 82.44 83 LEU A C 1
ATOM 711 O O . LEU A 1 83 ? -0.689 8.719 9.381 1.00 82.44 83 LEU A O 1
ATOM 715 N N . LEU A 1 84 ? 0.052 9.649 7.487 1.00 79.19 84 LEU A N 1
ATOM 716 C CA . LEU A 1 84 ? 0.160 11.007 8.039 1.00 79.19 84 LEU A CA 1
ATOM 717 C C . LEU A 1 84 ? -1.195 11.708 8.205 1.00 79.19 84 LEU A C 1
ATOM 719 O O . LEU A 1 84 ? -1.334 12.595 9.042 1.00 79.19 84 LEU A O 1
ATOM 723 N N . LYS A 1 85 ? -2.206 11.323 7.421 1.00 67.06 85 LYS A N 1
ATOM 724 C CA . LYS A 1 85 ? -3.582 11.819 7.581 1.00 67.06 85 LYS A CA 1
ATOM 725 C C . LYS A 1 85 ? -4.302 11.216 8.791 1.00 67.06 85 LYS A C 1
ATOM 727 O O . LYS A 1 85 ? -5.402 11.645 9.097 1.00 67.06 85 LYS A O 1
ATOM 732 N N . LYS A 1 86 ? -3.670 10.272 9.493 1.00 55.25 86 LYS A N 1
ATOM 733 C CA . LYS A 1 86 ? -4.162 9.643 10.724 1.00 55.25 86 LYS A CA 1
ATOM 734 C C . LYS A 1 86 ? -4.105 10.572 11.957 1.00 55.25 86 LYS A C 1
ATOM 736 O O . LYS A 1 86 ? -4.539 10.167 13.029 1.00 55.25 86 LYS A O 1
ATOM 741 N N . THR A 1 87 ? -3.560 11.782 11.801 1.00 38.78 87 THR A N 1
ATOM 742 C CA . THR A 1 87 ? -3.223 12.741 12.875 1.00 38.78 87 THR A CA 1
ATOM 743 C C . THR A 1 87 ? -4.035 14.047 12.854 1.00 38.78 87 THR A C 1
ATOM 745 O O . THR A 1 87 ? -3.594 15.029 13.444 1.00 38.78 87 THR A O 1
ATOM 748 N N . ALA A 1 88 ? -5.189 14.090 12.182 1.00 36.50 88 ALA A N 1
ATOM 749 C CA . ALA A 1 88 ? -6.084 15.253 12.182 1.00 36.50 88 ALA A CA 1
ATOM 750 C C . ALA A 1 88 ? -7.512 14.850 12.549 1.00 36.50 88 ALA A C 1
ATOM 752 O O . ALA A 1 88 ? -7.930 13.759 12.095 1.00 36.50 88 ALA A O 1
#